Protein AF-A0A031I7R0-F1 (afdb_monomer)

Sequence (67 aa):
MAAKTTAATKNNLATRFFKDAGTGKSFKAGEPVDVDDGTLANYEAAGLVGSASDAQQPTGDAPGADA

Solvent-accessible surface area (backbone atoms only — not comparable to full-atom values): 4290 Å² total; per-residue (Å²): 139,80,84,81,77,75,77,80,70,77,55,37,12,16,40,40,72,49,67,44,85,89,78,67,50,72,46,47,51,68,35,78,65,91,68,56,70,72,60,44,51,53,32,40,76,69,65,41,28,33,44,62,82,66,27,56,65,83,74,72,82,64,78,84,80,79,138

Mean predicted aligned error: 11.47 Å

Structure (mmCIF, N/CA/C/O backbone):
data_AF-A0A031I7R0-F1
#
_entry.id   AF-A0A031I7R0-F1
#
loop_
_atom_site.group_PDB
_atom_site.id
_atom_site.type_symbol
_atom_site.label_atom_id
_atom_site.label_alt_id
_atom_site.label_comp_id
_atom_site.label_asym_id
_atom_site.label_entity_id
_atom_site.label_seq_id
_atom_site.pdbx_PDB_ins_code
_atom_site.Cartn_x
_atom_site.Cartn_y
_atom_site.Cartn_z
_atom_site.occupancy
_atom_site.B_iso_or_equiv
_atom_site.auth_seq_id
_atom_site.auth_comp_id
_atom_site.auth_asym_id
_atom_site.auth_atom_id
_atom_site.pdbx_PDB_model_num
ATOM 1 N N . MET A 1 1 ? -17.703 24.627 2.442 1.00 39.97 1 MET A N 1
ATOM 2 C CA . MET A 1 1 ? -17.797 23.191 2.775 1.00 39.97 1 MET A CA 1
ATOM 3 C C . MET A 1 1 ? -17.772 22.414 1.474 1.00 39.97 1 MET A C 1
ATOM 5 O O . MET A 1 1 ? -18.645 22.636 0.650 1.00 39.97 1 MET A O 1
ATOM 9 N N . ALA A 1 2 ? -16.771 21.568 1.259 1.00 37.16 2 ALA A N 1
ATOM 10 C CA . ALA A 1 2 ? -16.787 20.584 0.182 1.00 37.16 2 ALA A CA 1
ATOM 11 C C . ALA A 1 2 ? -16.092 19.332 0.715 1.00 37.16 2 ALA A C 1
ATOM 13 O O . ALA A 1 2 ? -14.903 19.116 0.498 1.00 37.16 2 ALA A O 1
ATOM 14 N N . ALA A 1 3 ? -16.838 18.552 1.499 1.00 44.88 3 ALA A N 1
ATOM 15 C CA . ALA A 1 3 ? -16.482 17.169 1.747 1.00 44.88 3 ALA A CA 1
ATOM 16 C C . ALA A 1 3 ? -16.555 16.466 0.388 1.00 44.88 3 ALA A C 1
ATOM 18 O O . ALA A 1 3 ? -17.641 16.212 -0.132 1.00 44.88 3 ALA A O 1
ATOM 19 N N . LYS A 1 4 ? -15.394 16.238 -0.234 1.00 39.78 4 LYS A N 1
ATOM 20 C CA . LYS A 1 4 ? -15.270 15.295 -1.342 1.00 39.78 4 LYS A CA 1
ATOM 21 C C . LYS A 1 4 ? -15.478 13.904 -0.760 1.00 39.78 4 LYS A C 1
ATOM 23 O O . LYS A 1 4 ? -14.529 13.197 -0.445 1.00 39.78 4 LYS A O 1
ATOM 28 N N . THR A 1 5 ? -16.738 13.537 -0.590 1.00 46.69 5 THR A N 1
ATOM 29 C CA . THR A 1 5 ? -17.141 12.148 -0.432 1.00 46.69 5 THR A CA 1
ATOM 30 C C . THR A 1 5 ? -17.018 11.513 -1.815 1.00 46.69 5 THR A C 1
ATOM 32 O O . THR A 1 5 ? -17.993 11.425 -2.558 1.00 46.69 5 THR A O 1
ATOM 35 N N . THR A 1 6 ? -15.796 11.152 -2.214 1.00 49.12 6 THR A N 1
ATOM 36 C CA . 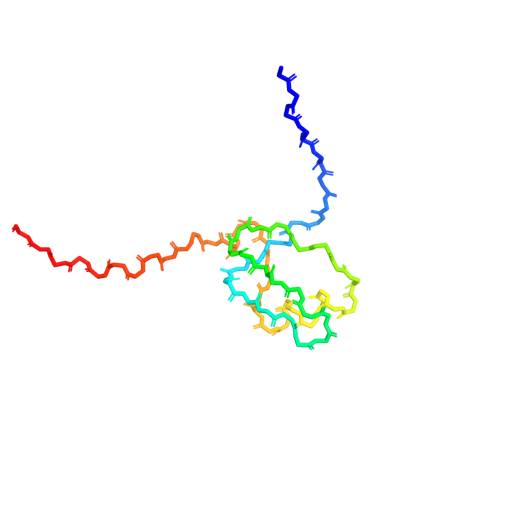THR A 1 6 ? -15.601 10.267 -3.365 1.00 49.12 6 THR A CA 1
ATOM 37 C C . THR A 1 6 ? -16.026 8.882 -2.905 1.00 49.12 6 THR A C 1
ATOM 39 O O . THR A 1 6 ? -15.307 8.195 -2.184 1.00 49.12 6 THR A O 1
ATOM 42 N N . ALA A 1 7 ? -17.261 8.530 -3.234 1.00 45.16 7 ALA A N 1
ATOM 43 C CA . ALA A 1 7 ? -17.818 7.221 -2.979 1.00 45.16 7 ALA A CA 1
ATOM 44 C C . ALA A 1 7 ? -17.003 6.131 -3.700 1.00 45.16 7 ALA A C 1
ATOM 46 O O . ALA A 1 7 ? -16.705 6.256 -4.884 1.00 45.16 7 ALA A O 1
ATOM 47 N N . ALA A 1 8 ? -16.756 5.041 -2.972 1.00 47.47 8 ALA A N 1
ATOM 48 C CA . ALA A 1 8 ? -16.672 3.680 -3.494 1.00 47.47 8 ALA A CA 1
ATOM 49 C C . ALA A 1 8 ? -15.515 3.336 -4.454 1.00 47.47 8 ALA A C 1
ATOM 51 O O . ALA A 1 8 ? -15.741 2.767 -5.520 1.00 47.47 8 ALA A O 1
ATOM 52 N N . THR A 1 9 ? -14.267 3.524 -4.031 1.00 48.88 9 THR A N 1
ATOM 53 C CA . THR A 1 9 ? -13.223 2.568 -4.438 1.00 48.88 9 THR A CA 1
ATOM 54 C C . THR A 1 9 ? -13.297 1.427 -3.427 1.00 48.88 9 THR A C 1
ATOM 56 O O . THR A 1 9 ? -13.248 1.704 -2.231 1.00 48.88 9 THR A O 1
ATOM 59 N N . LYS A 1 10 ? -13.553 0.192 -3.893 1.00 52.50 10 LYS A N 1
ATOM 60 C CA . LYS A 1 10 ? -13.663 -1.063 -3.108 1.00 52.50 10 LYS A CA 1
ATOM 61 C C . LYS A 1 10 ? -12.858 -0.951 -1.817 1.00 52.50 10 LYS A C 1
ATOM 63 O O . LYS A 1 10 ? -11.696 -0.599 -1.938 1.00 52.50 10 LYS A O 1
ATOM 68 N N . ASN A 1 11 ? -13.504 -1.184 -0.669 1.00 63.94 11 ASN A N 1
ATOM 69 C CA . ASN A 1 11 ? -13.132 -0.905 0.735 1.00 63.94 11 ASN A CA 1
ATOM 70 C C . ASN A 1 11 ? -11.698 -1.267 1.190 1.00 63.94 11 ASN A C 1
ATOM 72 O O . ASN A 1 11 ? -11.524 -1.789 2.282 1.00 63.94 11 ASN A O 1
ATOM 76 N N . ASN A 1 12 ? -10.684 -0.982 0.397 1.00 73.88 12 ASN A N 1
ATOM 77 C CA . ASN A 1 12 ? -9.337 -1.490 0.490 1.00 73.88 12 ASN A CA 1
ATOM 78 C C . ASN A 1 12 ? -8.516 -0.416 1.168 1.00 73.88 12 ASN A C 1
ATOM 80 O O . ASN A 1 12 ? -7.948 0.489 0.548 1.00 73.88 12 ASN A O 1
ATOM 84 N N . LEU A 1 13 ? -8.562 -0.488 2.489 1.00 85.06 13 LEU A N 1
ATOM 85 C CA . LEU A 1 13 ? -7.803 0.381 3.357 1.00 85.06 13 LEU A CA 1
ATOM 86 C C . LEU A 1 13 ? -6.515 -0.330 3.737 1.00 85.06 13 LEU A C 1
ATOM 88 O O . LEU A 1 13 ? -6.496 -1.535 4.001 1.00 85.06 13 LEU A O 1
ATOM 92 N N . ALA A 1 14 ? -5.431 0.430 3.790 1.00 87.00 14 ALA A N 1
ATOM 93 C CA . ALA A 1 14 ? -4.202 -0.062 4.378 1.00 87.00 14 ALA A CA 1
ATOM 94 C C . ALA A 1 14 ? -4.462 -0.420 5.849 1.00 87.00 14 ALA A C 1
ATOM 96 O O . ALA A 1 14 ? -4.953 0.401 6.623 1.00 87.00 14 ALA A O 1
ATOM 97 N N . THR A 1 15 ? -4.130 -1.641 6.254 1.00 85.31 15 THR A N 1
ATOM 98 C CA . THR A 1 15 ? -4.299 -2.104 7.642 1.00 85.31 15 THR A CA 1
ATOM 99 C C . THR A 1 15 ? -3.194 -1.564 8.548 1.00 85.31 15 THR A C 1
ATOM 101 O O . THR A 1 15 ? -3.386 -1.391 9.747 1.00 85.31 15 THR A O 1
ATOM 104 N N . ARG A 1 16 ? -2.026 -1.252 7.970 1.00 84.38 16 ARG A N 1
ATOM 105 C CA . ARG A 1 16 ? -0.844 -0.730 8.667 1.00 84.38 16 ARG A CA 1
ATOM 106 C C . ARG A 1 16 ? -0.101 0.295 7.816 1.00 84.38 16 ARG A C 1
ATOM 108 O O . ARG A 1 16 ? -0.363 0.425 6.624 1.00 84.38 16 ARG A O 1
ATOM 115 N N . PHE A 1 17 ? 0.867 0.992 8.409 1.00 88.94 17 PHE A N 1
ATOM 116 C CA . PHE A 1 17 ? 1.822 1.760 7.613 1.00 88.94 17 PHE A CA 1
ATOM 117 C C . PHE A 1 17 ? 2.741 0.809 6.842 1.00 88.94 17 PHE A C 1
ATOM 119 O O . PHE A 1 17 ? 3.406 -0.035 7.445 1.00 88.94 17 PHE A O 1
ATOM 126 N N . PHE A 1 18 ? 2.798 0.954 5.522 1.00 87.69 18 PHE A N 1
ATOM 127 C CA . PHE A 1 18 ? 3.747 0.227 4.687 1.00 87.69 18 PHE A CA 1
ATOM 128 C C . PHE A 1 18 ? 4.213 1.084 3.516 1.00 87.69 18 PHE A C 1
ATOM 130 O O . PHE A 1 18 ? 3.539 2.020 3.085 1.00 87.69 18 PHE A O 1
ATOM 137 N N . LYS A 1 19 ? 5.399 0.756 3.010 1.00 90.31 19 LYS A N 1
ATOM 138 C CA . LYS A 1 19 ? 5.973 1.377 1.825 1.00 90.31 19 LYS A CA 1
ATOM 139 C C . LYS A 1 19 ? 6.128 0.315 0.759 1.00 90.31 19 LYS A C 1
ATOM 141 O O . LYS A 1 19 ? 6.7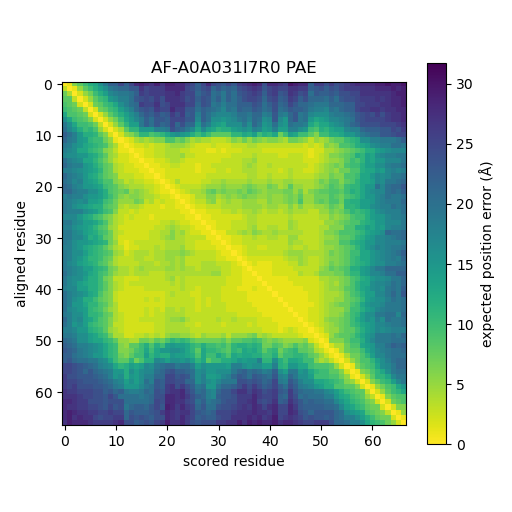70 -0.706 0.998 1.00 90.31 19 LYS A O 1
ATOM 146 N N . ASP A 1 20 ? 5.563 0.577 -0.405 1.00 85.75 20 ASP A N 1
ATOM 147 C CA . ASP A 1 20 ? 5.761 -0.284 -1.551 1.00 85.75 20 ASP A CA 1
ATOM 148 C C . ASP A 1 20 ? 7.176 -0.104 -2.116 1.00 85.75 20 ASP A C 1
ATOM 150 O O . ASP A 1 20 ? 7.636 1.014 -2.369 1.00 85.75 20 ASP A O 1
ATOM 154 N N . ALA A 1 21 ? 7.874 -1.221 -2.304 1.00 81.31 21 ALA A N 1
ATOM 155 C CA . ALA A 1 21 ? 9.235 -1.236 -2.823 1.00 81.31 21 ALA A CA 1
ATOM 156 C C . ALA A 1 21 ? 9.283 -1.022 -4.345 1.00 81.31 21 ALA A C 1
ATOM 158 O O . ALA A 1 21 ? 10.297 -0.536 -4.844 1.00 81.31 21 ALA A O 1
ATOM 159 N N . GLY A 1 22 ? 8.207 -1.350 -5.072 1.00 80.12 22 GLY A N 1
ATOM 160 C CA . GLY A 1 22 ? 8.145 -1.200 -6.530 1.00 80.12 22 GLY A CA 1
ATOM 161 C C . GLY A 1 22 ? 7.923 0.246 -6.984 1.00 80.12 22 GLY A C 1
ATOM 162 O O . GLY A 1 22 ? 8.571 0.719 -7.913 1.00 80.12 22 GLY A O 1
ATOM 163 N N . THR A 1 23 ? 7.030 0.965 -6.308 1.00 79.62 23 THR A N 1
ATOM 164 C CA . THR A 1 23 ? 6.595 2.329 -6.657 1.00 79.62 23 THR A CA 1
ATOM 165 C C . THR A 1 23 ? 7.164 3.400 -5.731 1.00 79.62 23 THR A C 1
ATOM 167 O O . THR A 1 23 ? 7.119 4.586 -6.055 1.00 79.62 23 THR A O 1
ATOM 170 N N . GLY A 1 24 ? 7.670 3.016 -4.555 1.00 85.62 24 GLY A N 1
ATOM 171 C CA . GLY A 1 24 ? 8.148 3.947 -3.532 1.00 85.62 24 GLY A CA 1
ATOM 172 C C . GLY A 1 24 ? 7.039 4.701 -2.792 1.00 85.62 24 GLY A C 1
ATOM 173 O O . GLY A 1 24 ? 7.357 5.550 -1.954 1.00 85.62 24 GLY A O 1
ATOM 174 N N . LYS A 1 25 ? 5.762 4.407 -3.073 1.00 83.75 25 LYS A N 1
ATOM 175 C CA . LYS A 1 25 ? 4.610 5.007 -2.392 1.00 83.75 25 LYS A CA 1
ATOM 176 C C . LYS A 1 25 ? 4.497 4.480 -0.963 1.00 83.75 25 LYS A C 1
ATOM 178 O O . LYS A 1 25 ? 4.699 3.295 -0.706 1.00 83.75 25 LYS A O 1
ATOM 183 N N . SER A 1 26 ? 4.144 5.369 -0.043 1.00 87.81 26 SER A N 1
ATOM 184 C CA . SER A 1 26 ? 3.885 5.031 1.355 1.00 87.81 26 SER A CA 1
ATOM 185 C C . SER A 1 26 ? 2.395 5.152 1.631 1.00 87.81 26 SER A C 1
ATOM 187 O O . SER A 1 26 ? 1.799 6.176 1.303 1.00 87.81 26 SER A O 1
ATOM 189 N N . PHE A 1 27 ? 1.823 4.140 2.271 1.00 88.06 27 PHE A N 1
ATOM 190 C CA . PHE A 1 27 ? 0.422 4.100 2.672 1.00 88.06 27 PHE A CA 1
ATOM 191 C C . PHE A 1 27 ? 0.338 4.087 4.193 1.00 88.06 27 PHE A C 1
ATOM 193 O O . PHE A 1 27 ? 1.146 3.441 4.864 1.00 88.06 27 PHE A O 1
ATOM 200 N N . LYS A 1 28 ? -0.614 4.836 4.746 1.00 85.50 28 LYS A N 1
ATOM 201 C CA . LYS A 1 28 ? -0.871 4.887 6.188 1.00 85.50 28 LYS A CA 1
ATOM 202 C C . LYS A 1 28 ? -2.057 4.006 6.542 1.00 85.50 28 LYS A C 1
ATOM 204 O O . LYS A 1 28 ? -2.987 3.890 5.756 1.00 85.50 28 LYS A O 1
ATOM 209 N N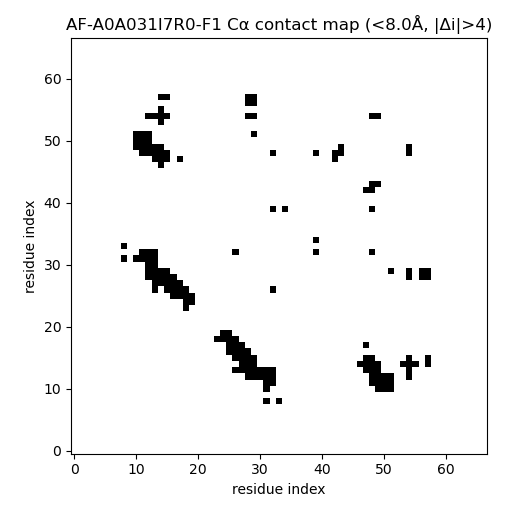 . ALA A 1 29 ? -2.042 3.449 7.750 1.00 83.88 29 ALA A N 1
ATOM 210 C CA . ALA A 1 29 ? -3.172 2.687 8.267 1.00 83.88 29 ALA A CA 1
ATOM 211 C C . ALA A 1 29 ? -4.469 3.515 8.192 1.00 83.88 29 ALA A C 1
ATOM 213 O O . ALA A 1 29 ? -4.487 4.673 8.613 1.00 83.88 29 ALA A O 1
ATOM 214 N N . GLY A 1 30 ? -5.531 2.922 7.653 1.00 80.12 30 GLY A N 1
ATOM 215 C CA . GLY A 1 30 ? -6.828 3.561 7.448 1.00 80.12 30 GLY A CA 1
ATOM 216 C C . GLY A 1 30 ? -6.924 4.452 6.207 1.00 80.12 30 GLY A C 1
ATOM 217 O O . GLY A 1 30 ? -8.009 4.966 5.940 1.00 80.12 30 GLY A O 1
ATOM 218 N N . GLU A 1 31 ? -5.847 4.636 5.434 1.00 83.06 31 GLU A N 1
ATOM 219 C CA . GLU A 1 31 ? -5.935 5.342 4.154 1.00 83.06 31 GLU A CA 1
ATOM 220 C C . GLU A 1 31 ? -6.333 4.411 3.002 1.00 83.06 31 GLU A C 1
ATOM 222 O O . GLU A 1 31 ? -5.940 3.238 2.979 1.00 83.06 31 GLU A O 1
ATOM 227 N N . PRO A 1 32 ? -7.101 4.935 2.029 1.00 82.38 32 PRO A N 1
ATOM 228 C CA . PRO A 1 32 ? -7.449 4.198 0.827 1.00 82.38 32 PRO A CA 1
ATOM 229 C C . PRO A 1 32 ? -6.205 3.936 -0.021 1.00 82.38 32 PRO A C 1
ATOM 231 O O . PRO A 1 32 ? -5.396 4.834 -0.271 1.00 82.38 32 PRO A O 1
ATOM 234 N N . VAL A 1 33 ? -6.074 2.698 -0.490 1.00 83.88 33 VAL A N 1
ATOM 235 C CA . VAL A 1 33 ? -4.978 2.289 -1.368 1.00 83.88 33 VAL A CA 1
ATOM 236 C C . VAL A 1 33 ? -5.474 2.261 -2.809 1.00 83.88 33 VAL A C 1
ATOM 238 O O . VAL A 1 33 ? -6.211 1.364 -3.207 1.00 83.88 33 VAL A O 1
ATOM 241 N N . ASP A 1 34 ? -5.058 3.262 -3.587 1.00 81.81 34 ASP A N 1
ATOM 242 C CA . ASP A 1 34 ? -5.338 3.355 -5.024 1.00 81.81 34 ASP A CA 1
ATOM 243 C C . ASP A 1 34 ? -4.132 2.822 -5.817 1.00 81.81 34 ASP A C 1
ATOM 245 O O . ASP A 1 34 ? -3.121 3.509 -6.023 1.00 81.81 34 ASP A O 1
ATOM 249 N N . VAL A 1 35 ? -4.208 1.534 -6.155 1.00 82.56 35 VAL A N 1
ATOM 250 C CA . VAL A 1 35 ? -3.226 0.790 -6.952 1.00 82.56 35 VAL A CA 1
ATOM 251 C C . VAL A 1 35 ? -3.945 -0.158 -7.909 1.00 82.56 35 VAL A C 1
ATOM 253 O O . VAL A 1 35 ? -5.143 -0.406 -7.784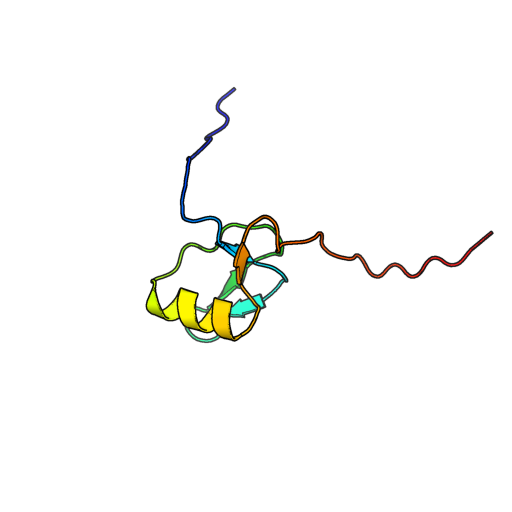 1.00 82.56 35 VAL A O 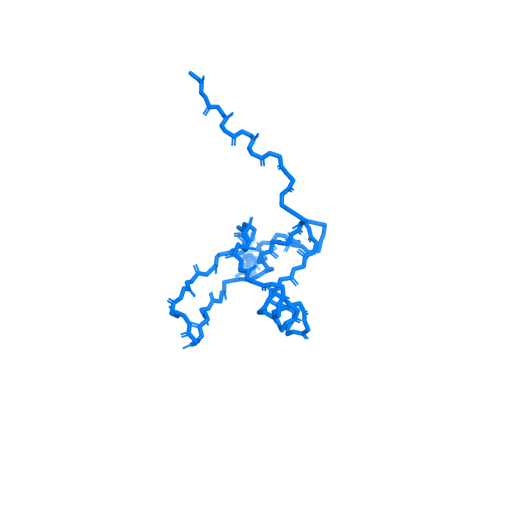1
ATOM 256 N N . ASP A 1 36 ? -3.200 -0.698 -8.863 1.00 86.25 36 ASP A N 1
ATOM 257 C CA . ASP A 1 36 ? -3.690 -1.667 -9.843 1.00 86.25 36 ASP A CA 1
ATOM 258 C C . ASP A 1 36 ? -4.143 -2.972 -9.166 1.00 86.25 36 ASP A C 1
ATOM 260 O O . ASP A 1 36 ? -3.568 -3.390 -8.160 1.00 86.25 36 ASP A O 1
ATOM 264 N N . ASP A 1 37 ? -5.124 -3.668 -9.754 1.00 81.88 37 ASP A N 1
ATOM 265 C CA . ASP A 1 37 ? -5.725 -4.878 -9.164 1.00 81.88 37 ASP A CA 1
ATOM 266 C C . ASP A 1 37 ? -4.688 -5.976 -8.834 1.00 81.88 37 ASP A C 1
ATOM 268 O O . ASP A 1 37 ? -4.811 -6.668 -7.825 1.00 81.88 37 ASP A O 1
ATOM 272 N N . GLY A 1 38 ? -3.631 -6.127 -9.643 1.00 85.50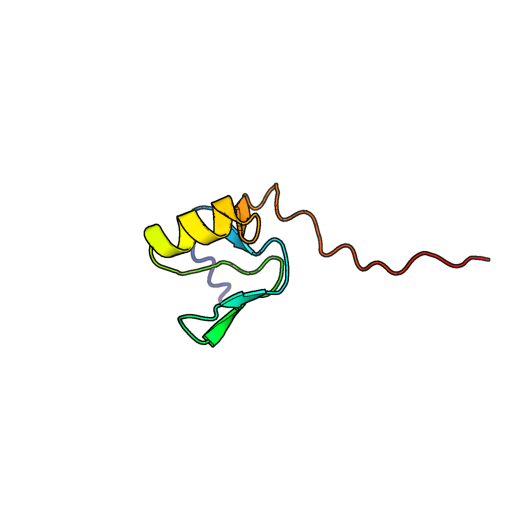 38 GLY A N 1
ATOM 273 C CA . GLY A 1 38 ? -2.562 -7.102 -9.377 1.00 85.50 38 GLY A CA 1
ATOM 274 C C . GLY A 1 38 ? -1.700 -6.732 -8.166 1.00 85.50 38 GLY A C 1
ATOM 275 O O . GLY A 1 38 ? -1.343 -7.587 -7.357 1.00 85.50 38 GLY A O 1
ATOM 276 N N . THR A 1 3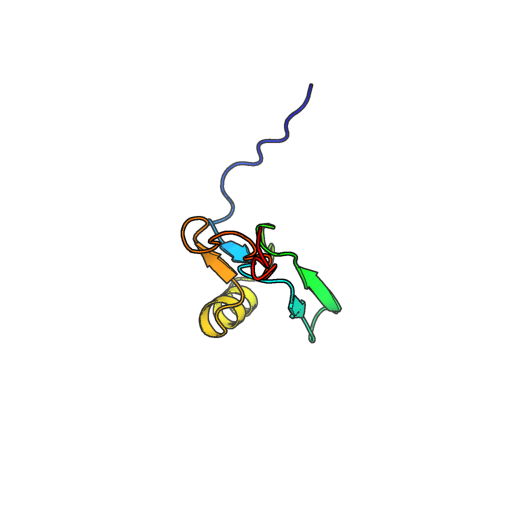9 ? -1.400 -5.445 -8.015 1.00 86.00 39 THR A N 1
ATOM 277 C CA . THR A 1 39 ? -0.667 -4.901 -6.868 1.00 86.00 39 THR A CA 1
ATOM 278 C C . THR A 1 39 ? -1.514 -4.999 -5.601 1.00 86.00 39 THR A C 1
ATOM 280 O O . THR A 1 39 ? -1.037 -5.429 -4.552 1.00 86.00 39 THR A O 1
ATOM 283 N N . LEU A 1 40 ? -2.799 -4.679 -5.722 1.00 84.00 40 LEU A N 1
ATOM 284 C CA . LEU A 1 40 ? -3.773 -4.777 -4.650 1.00 84.00 40 LEU A CA 1
ATOM 285 C C . LEU A 1 40 ? -3.921 -6.217 -4.140 1.00 84.00 40 LEU A C 1
ATOM 287 O O . LEU A 1 40 ? -3.836 -6.433 -2.936 1.00 84.00 40 LEU A O 1
ATOM 291 N N . ALA A 1 41 ? -4.039 -7.203 -5.035 1.00 85.88 41 ALA A N 1
ATOM 292 C CA . ALA A 1 41 ? -4.111 -8.617 -4.662 1.00 85.88 41 ALA A CA 1
ATOM 293 C C . ALA A 1 41 ? -2.855 -9.088 -3.907 1.00 85.88 41 ALA A C 1
ATOM 295 O O . ALA A 1 41 ? -2.954 -9.864 -2.956 1.00 85.88 41 ALA A O 1
ATOM 296 N N . ASN A 1 42 ? -1.672 -8.583 -4.277 1.00 88.12 42 ASN A N 1
ATOM 297 C CA . ASN A 1 42 ? -0.439 -8.856 -3.534 1.00 88.12 42 ASN A CA 1
ATOM 298 C C . ASN A 1 42 ? -0.471 -8.236 -2.131 1.00 88.12 42 ASN A C 1
ATOM 300 O O . ASN A 1 42 ? -0.031 -8.865 -1.169 1.00 88.12 42 ASN A O 1
ATOM 304 N N . TYR A 1 43 ? -0.995 -7.016 -1.995 1.00 87.62 43 TYR A N 1
ATOM 305 C CA . TYR A 1 43 ? -1.114 -6.349 -0.699 1.00 87.62 43 TYR A CA 1
ATOM 306 C C . TYR A 1 43 ? -2.157 -7.005 0.206 1.00 87.62 43 TYR A C 1
ATOM 308 O O . TYR A 1 43 ? -1.913 -7.137 1.405 1.00 87.62 43 TYR A O 1
ATOM 316 N N . GLU A 1 44 ? -3.283 -7.449 -0.347 1.00 86.69 44 GLU A N 1
ATOM 317 C CA . GLU A 1 44 ? -4.296 -8.228 0.370 1.00 86.69 44 GLU A CA 1
ATOM 318 C C . GLU A 1 44 ? -3.724 -9.581 0.819 1.00 86.69 44 GLU A C 1
ATOM 320 O O . GLU A 1 44 ? -3.813 -9.924 1.997 1.00 86.69 44 GLU A O 1
ATOM 325 N N . ALA A 1 45 ? -3.030 -10.308 -0.067 1.00 85.81 45 ALA A N 1
ATOM 326 C CA . ALA A 1 45 ? -2.369 -11.573 0.272 1.00 85.81 45 ALA A CA 1
ATOM 327 C C . ALA A 1 45 ? -1.269 -11.412 1.339 1.00 85.81 45 ALA A C 1
ATOM 329 O O . ALA A 1 45 ? -1.045 -12.312 2.148 1.00 85.81 45 ALA A O 1
ATOM 330 N N . ALA A 1 46 ? -0.600 -10.257 1.369 1.00 85.62 46 ALA A N 1
ATOM 331 C CA . ALA A 1 46 ? 0.379 -9.901 2.395 1.00 85.62 46 ALA A CA 1
ATOM 332 C C . ALA A 1 46 ? -0.255 -9.368 3.699 1.00 85.62 46 ALA A C 1
ATOM 334 O O . ALA A 1 46 ? 0.463 -9.095 4.667 1.00 85.62 46 ALA A O 1
ATOM 335 N N . GLY A 1 47 ? -1.578 -9.172 3.740 1.00 86.12 47 GLY A N 1
ATOM 336 C CA . GLY A 1 47 ? -2.278 -8.571 4.878 1.00 86.12 47 GLY A CA 1
ATOM 337 C C . GLY A 1 47 ? -1.860 -7.119 5.145 1.00 86.12 47 GLY A C 1
ATOM 338 O O . GLY A 1 47 ? -1.761 -6.695 6.302 1.00 86.12 47 GLY A O 1
ATOM 339 N N . LEU A 1 48 ? -1.520 -6.377 4.090 1.00 86.38 48 LEU A N 1
ATOM 340 C CA . LEU A 1 48 ? -1.205 -4.943 4.116 1.00 86.38 48 LEU A CA 1
ATOM 341 C C . LEU A 1 48 ? -2.440 -4.085 3.839 1.00 86.38 48 LEU A C 1
ATOM 343 O O . LEU A 1 48 ? -2.515 -2.948 4.301 1.00 86.38 48 LEU A O 1
ATOM 347 N N . VAL A 1 49 ? -3.393 -4.637 3.092 1.00 86.56 49 VAL A N 1
ATOM 348 C CA . VAL A 1 49 ? -4.659 -4.010 2.719 1.00 86.56 49 VAL A CA 1
ATOM 349 C C . VAL A 1 49 ? -5.792 -4.972 3.050 1.00 86.56 49 VAL A C 1
ATOM 351 O O . VAL A 1 49 ? -5.627 -6.184 2.941 1.00 86.56 49 VAL A O 1
ATOM 354 N N . GLY A 1 50 ? -6.921 -4.435 3.492 1.00 81.19 50 GLY A N 1
ATOM 355 C CA . GLY A 1 50 ? -8.109 -5.213 3.814 1.00 81.19 50 GLY A CA 1
ATOM 356 C C . GLY A 1 50 ? -9.357 -4.346 3.799 1.00 81.19 50 GLY A C 1
ATOM 357 O O . GLY A 1 50 ? -9.282 -3.137 3.558 1.00 81.19 50 GLY A O 1
ATOM 358 N N . SER A 1 51 ? -10.500 -4.972 4.070 1.00 69.31 51 SER A N 1
ATOM 359 C CA . SER A 1 51 ? -11.786 -4.283 4.141 1.00 69.31 51 SER A CA 1
ATOM 360 C C . SER A 1 51 ? -11.738 -3.179 5.199 1.00 69.31 51 SER A C 1
ATOM 362 O O . SER A 1 51 ? -11.090 -3.335 6.229 1.00 69.31 51 SER A O 1
ATOM 364 N N . ALA A 1 52 ? -12.502 -2.099 5.034 1.00 60.50 52 ALA A N 1
ATOM 365 C CA . ALA A 1 52 ? -12.624 -1.052 6.057 1.00 60.50 52 ALA A CA 1
ATOM 366 C C . ALA A 1 52 ? -13.058 -1.575 7.447 1.00 60.50 52 ALA A C 1
ATOM 368 O O . ALA A 1 52 ? -12.790 -0.931 8.455 1.00 60.50 52 ALA A O 1
ATOM 369 N N . SER A 1 53 ? -13.698 -2.748 7.500 1.00 58.41 53 SER A N 1
ATOM 370 C CA . SER A 1 53 ? -14.032 -3.474 8.732 1.00 58.41 53 SER A CA 1
ATOM 371 C C . SER A 1 53 ? -12.838 -4.214 9.358 1.00 58.41 53 SER A C 1
ATOM 373 O O . SER A 1 53 ? -12.809 -4.388 10.571 1.00 58.41 53 SER A O 1
ATOM 375 N N . ASP A 1 54 ? -11.864 -4.626 8.543 1.00 58.03 54 ASP A N 1
ATOM 376 C CA . ASP A 1 54 ? -10.623 -5.311 8.937 1.00 58.03 54 ASP A CA 1
ATOM 377 C C . ASP A 1 54 ? -9.455 -4.340 9.151 1.00 58.03 54 ASP A C 1
ATOM 379 O O . ASP A 1 54 ? -8.484 -4.675 9.828 1.00 58.03 54 ASP A O 1
ATOM 383 N N . ALA A 1 55 ? -9.554 -3.113 8.623 1.00 56.16 55 ALA A N 1
ATOM 384 C CA . ALA A 1 55 ? -8.734 -1.968 9.013 1.00 56.16 55 ALA A CA 1
ATOM 385 C C . ALA A 1 55 ? -9.122 -1.508 10.429 1.00 56.16 55 ALA A C 1
ATOM 387 O O . ALA A 1 55 ? -9.459 -0.353 10.689 1.00 56.16 55 ALA A O 1
ATOM 388 N N . GLN A 1 56 ? -9.118 -2.464 11.352 1.00 50.72 56 GLN A N 1
ATOM 389 C CA . GLN A 1 56 ? -9.267 -2.243 12.765 1.00 50.72 56 GLN A CA 1
ATOM 390 C C . GLN A 1 56 ? -8.088 -1.379 13.189 1.00 50.72 56 GLN A C 1
ATOM 392 O O . GLN A 1 56 ? -6.938 -1.708 12.903 1.00 50.72 56 GLN A O 1
ATOM 397 N N . GLN A 1 57 ? -8.473 -0.238 13.762 1.00 47.22 57 GLN A N 1
ATOM 398 C CA . GLN A 1 57 ? -7.710 0.876 14.306 1.00 47.22 57 GLN A CA 1
ATOM 399 C C . GLN A 1 57 ? -6.204 0.652 14.417 1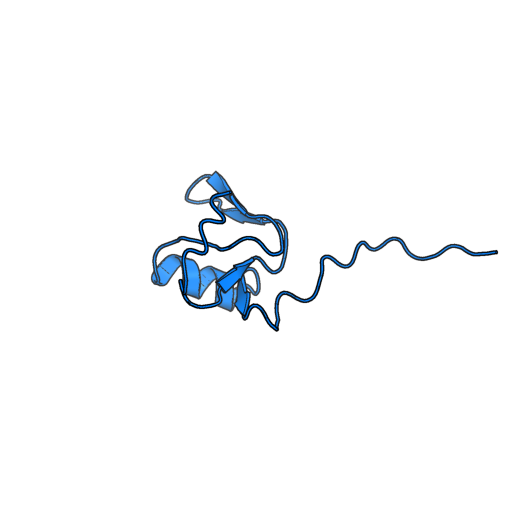.00 47.22 57 GLN A C 1
ATOM 401 O O . GLN A 1 57 ? -5.800 -0.402 14.903 1.00 47.22 57 GLN A O 1
ATOM 406 N N . PRO A 1 58 ? -5.372 1.678 14.133 1.00 49.59 58 PRO A N 1
ATOM 407 C CA . PRO A 1 58 ? -4.002 1.659 14.608 1.00 49.59 58 PRO A CA 1
ATOM 408 C C . PRO A 1 58 ? -4.079 1.361 16.103 1.00 49.59 58 PRO A C 1
ATOM 410 O O . PRO A 1 58 ? -4.509 2.206 16.893 1.00 49.59 58 PRO A O 1
ATOM 413 N N . THR A 1 59 ? -3.735 0.132 16.487 1.00 47.22 59 THR A N 1
ATOM 414 C CA . THR A 1 59 ? -3.434 -0.184 17.863 1.00 47.22 59 THR A CA 1
ATOM 415 C C . THR A 1 59 ? -2.138 0.567 18.056 1.00 47.22 59 THR A C 1
ATOM 417 O O . THR A 1 59 ? -1.047 0.085 17.751 1.00 47.22 59 THR A O 1
ATOM 420 N N . GLY A 1 60 ? -2.283 1.834 18.443 1.00 43.50 60 GLY A N 1
ATOM 421 C CA . GLY A 1 60 ? -1.311 2.467 19.289 1.00 43.50 60 GLY A CA 1
ATOM 422 C C . GLY A 1 60 ? -1.169 1.506 20.447 1.00 43.50 60 GLY A C 1
ATOM 423 O O . GLY A 1 60 ? -1.970 1.513 21.376 1.00 43.50 60 GLY A O 1
ATOM 424 N N . ASP A 1 61 ? -0.187 0.627 20.311 1.00 44.53 61 ASP A N 1
ATOM 425 C CA . ASP A 1 61 ? 0.511 -0.011 21.397 1.00 44.53 61 ASP A CA 1
ATOM 426 C C . ASP A 1 61 ? 1.154 1.142 22.181 1.00 44.53 61 ASP A C 1
ATOM 428 O O . ASP A 1 61 ? 2.323 1.484 22.043 1.00 44.53 61 ASP A O 1
ATOM 432 N N . ALA A 1 62 ? 0.311 1.881 22.896 1.00 48.84 62 ALA A N 1
ATOM 433 C CA . ALA A 1 62 ? 0.668 2.354 24.201 1.00 48.84 62 ALA A CA 1
ATOM 434 C C . ALA A 1 62 ? 0.171 1.232 25.116 1.00 48.84 62 ALA A C 1
ATOM 436 O O . ALA A 1 62 ? -1.035 1.163 25.376 1.00 48.84 62 ALA A O 1
ATOM 437 N N . PRO A 1 63 ? 1.041 0.310 25.564 1.00 47.28 63 PRO A N 1
ATOM 438 C CA . PRO A 1 63 ? 0.688 -0.480 26.723 1.00 47.28 63 PRO A CA 1
ATOM 439 C C . PRO A 1 63 ? 0.426 0.531 27.838 1.00 47.28 63 PRO A C 1
ATOM 441 O O . PRO A 1 63 ? 1.267 1.385 28.130 1.00 47.28 63 PRO A O 1
ATOM 444 N N . GLY A 1 64 ? -0.776 0.491 28.406 1.00 53.16 64 GLY A N 1
ATOM 445 C CA . GLY A 1 64 ? -1.043 1.221 29.630 1.00 53.16 64 GLY A CA 1
ATOM 446 C C . GLY A 1 64 ? 0.004 0.834 30.675 1.00 53.16 64 GLY A C 1
ATOM 447 O O . GLY A 1 64 ? 0.221 -0.346 30.934 1.00 53.16 64 GLY A O 1
ATOM 448 N N . ALA A 1 65 ? 0.647 1.836 31.254 1.00 51.44 65 ALA A N 1
ATOM 449 C CA . ALA A 1 65 ? 1.153 1.792 32.615 1.00 51.44 65 ALA A CA 1
ATOM 450 C C . ALA A 1 65 ? 0.567 3.057 33.265 1.00 51.44 65 ALA A C 1
ATOM 452 O O . ALA A 1 65 ? 0.967 4.159 32.902 1.00 51.44 65 ALA A O 1
ATOM 453 N N . ASP A 1 66 ? -0.635 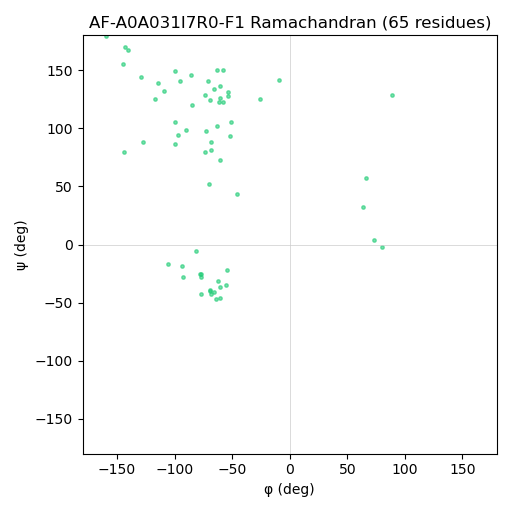2.978 33.833 1.00 46.78 66 ASP A N 1
ATOM 454 C CA . ASP A 1 66 ? -0.962 2.466 35.176 1.00 46.78 66 ASP A CA 1
ATOM 455 C C . ASP A 1 66 ? -0.887 3.598 36.217 1.00 46.78 66 ASP A C 1
ATOM 457 O O . ASP A 1 66 ? 0.103 4.323 36.261 1.00 46.78 66 ASP A O 1
ATOM 461 N N . ALA A 1 67 ? -1.979 3.698 36.987 1.00 48.50 67 ALA A N 1
ATOM 462 C CA . ALA A 1 67 ? -2.182 4.378 38.275 1.00 48.50 67 ALA A CA 1
ATOM 463 C C . ALA A 1 67 ? -1.908 5.891 38.410 1.00 48.50 67 ALA A C 1
ATOM 465 O O . ALA A 1 67 ? -0.740 6.326 38.496 1.00 48.50 67 ALA A O 1
#

Nearest PDB structures (foldseek):
  2hjq-assembly1_A  TM=7.265E-01  e=3.863E+00  Bacillus subtilis
  7egs-assembly1_A  TM=3.873E-01  e=3.158E+00  Escherichia coli K-12

Secondary structure (DSSP, 8-state):
--------S-SEEESS-EE-TTT--EE-TTSB----HHHHHHHHHTTSEEETTTS------------

Foldseek 3Di:
DDPPPPDDPQQKFFLAWDADPVPRDIHHQRDDDDDDPVVSVVCVVVSRIDGSVSSPDPPPPPPDDDD

pLDDT: mean 70.12, std 17.91, range [37.16, 90.31]

Radius of gyration: 14.3 Å; Cα contacts (8 Å, |Δi|>4): 84; chains: 1; bounding box: 27×35×48 Å